Protein AF-A0A3B0WWY0-F1 (afdb_monomer_lite)

Radius of gyration: 25.49 Å; chains: 1; bounding box: 50×51×77 Å

Structure (mmCIF, N/CA/C/O backbone):
data_AF-A0A3B0WWY0-F1
#
_entry.id   AF-A0A3B0WWY0-F1
#
loop_
_atom_site.group_PDB
_atom_site.id
_atom_site.type_symbol
_atom_site.label_atom_id
_atom_site.label_alt_id
_atom_site.label_comp_id
_atom_site.label_asym_id
_atom_site.label_entity_id
_atom_site.label_seq_id
_atom_site.pdbx_PDB_ins_code
_atom_site.Cartn_x
_atom_site.Cartn_y
_atom_site.Cartn_z
_atom_site.occupancy
_atom_site.B_iso_or_equiv
_atom_site.auth_seq_id
_atom_site.auth_comp_id
_atom_site.auth_asym_id
_atom_site.auth_atom_id
_atom_site.pdbx_PDB_model_num
ATOM 1 N N . MET A 1 1 ? -23.986 38.444 47.622 1.00 49.16 1 MET A N 1
ATOM 2 C CA . MET A 1 1 ? -24.877 37.298 47.902 1.00 49.16 1 MET A CA 1
ATOM 3 C C . MET A 1 1 ? -24.400 36.148 47.033 1.00 49.16 1 MET A C 1
ATOM 5 O O . MET A 1 1 ? -24.441 36.282 45.819 1.00 49.16 1 MET A O 1
ATOM 9 N N . VAL A 1 2 ? -23.812 35.108 47.627 1.00 58.25 2 VAL A N 1
ATOM 10 C CA . VAL A 1 2 ? -23.274 33.958 46.882 1.00 58.25 2 VAL A CA 1
ATOM 11 C C . VAL A 1 2 ? -24.385 32.919 46.766 1.00 58.25 2 VAL A C 1
ATOM 13 O O . VAL A 1 2 ? -24.937 32.499 47.780 1.00 58.25 2 VAL A O 1
ATOM 16 N N . LEU A 1 3 ? -24.756 32.550 45.542 1.00 67.88 3 LEU A N 1
ATOM 17 C CA . LEU A 1 3 ? -25.691 31.456 45.284 1.00 67.88 3 LEU A CA 1
ATOM 18 C C . LEU A 1 3 ? -24.972 30.138 45.610 1.00 67.88 3 LEU A C 1
ATOM 20 O O . LEU A 1 3 ? -23.925 29.864 45.027 1.00 67.88 3 LEU A O 1
ATOM 24 N N . LEU A 1 4 ? -25.496 29.341 46.550 1.00 64.81 4 LEU A N 1
ATOM 25 C CA . LEU A 1 4 ? -24.958 28.005 46.834 1.00 64.81 4 LEU A CA 1
ATOM 26 C C . LEU A 1 4 ? -25.039 27.155 45.558 1.00 64.81 4 LEU A C 1
ATOM 28 O O . LEU A 1 4 ? -26.129 26.877 45.055 1.00 64.81 4 LEU A O 1
ATOM 32 N N . GLN A 1 5 ? -23.886 26.739 45.042 1.00 75.44 5 GLN A N 1
ATOM 33 C CA . GLN A 1 5 ? -23.802 25.846 43.893 1.00 75.44 5 GLN A CA 1
ATOM 34 C C . GLN A 1 5 ? -24.342 24.466 44.292 1.00 75.44 5 GLN A C 1
ATOM 36 O O . GLN A 1 5 ? -23.790 23.805 45.172 1.00 75.44 5 GLN A O 1
ATOM 41 N N . LYS A 1 6 ? -25.447 24.038 43.669 1.00 77.00 6 LYS A N 1
ATOM 42 C CA . LYS A 1 6 ? -25.981 22.680 43.834 1.00 77.00 6 LYS A CA 1
ATOM 43 C C . LYS A 1 6 ? -24.966 21.677 43.277 1.00 77.00 6 LYS A C 1
ATOM 45 O O . LYS A 1 6 ? -24.615 21.752 42.102 1.00 77.00 6 LYS A O 1
ATOM 50 N N . GLY A 1 7 ? -24.485 20.774 44.130 1.00 78.44 7 GLY A N 1
ATOM 51 C CA . GLY A 1 7 ? -23.627 19.661 43.724 1.00 78.44 7 GLY A CA 1
ATOM 52 C C . GLY A 1 7 ? -24.399 18.596 42.938 1.00 78.44 7 GLY A C 1
ATOM 53 O O . GLY A 1 7 ? -25.611 18.462 43.101 1.00 78.44 7 GLY A O 1
ATOM 54 N N . PHE A 1 8 ? -23.681 17.851 42.096 1.00 82.06 8 PHE A N 1
ATOM 55 C CA . PHE A 1 8 ? -24.195 16.701 41.342 1.00 82.06 8 PHE A CA 1
ATOM 56 C C . PHE A 1 8 ? -24.609 15.567 42.294 1.00 82.06 8 PHE A C 1
ATOM 58 O O . PHE A 1 8 ? -23.930 15.323 43.296 1.00 82.06 8 PHE A O 1
ATOM 65 N N . THR A 1 9 ? -25.696 14.854 41.996 1.00 91.19 9 THR A N 1
ATOM 66 C CA . THR A 1 9 ? -26.144 13.717 42.813 1.00 91.19 9 THR A CA 1
ATOM 67 C C . THR A 1 9 ? -25.474 12.409 42.380 1.00 91.19 9 THR A C 1
ATOM 69 O O . THR A 1 9 ? -25.156 12.198 41.208 1.00 91.19 9 THR A O 1
ATOM 72 N N . LEU A 1 10 ? -25.292 11.480 43.326 1.00 91.06 10 LEU A N 1
ATOM 73 C CA . LEU A 1 10 ? -24.778 10.139 43.019 1.00 91.06 10 LEU A CA 1
ATOM 74 C C . LEU A 1 10 ? -25.704 9.372 42.068 1.00 91.06 10 LEU A C 1
ATOM 76 O O . LEU A 1 10 ? -25.225 8.629 41.217 1.00 91.06 10 LEU A O 1
ATOM 80 N N . ILE A 1 11 ? -27.020 9.577 42.178 1.00 92.00 11 ILE A N 1
ATOM 81 C CA . ILE A 1 11 ? -27.991 8.898 41.317 1.00 92.00 11 ILE A CA 1
ATOM 82 C C . ILE A 1 11 ? -27.914 9.387 39.867 1.00 92.00 11 ILE A C 1
ATOM 84 O O . ILE A 1 11 ? -27.975 8.567 38.953 1.00 92.00 11 ILE A O 1
ATOM 88 N N . GLU A 1 12 ? -27.694 10.687 39.642 1.00 92.12 12 GLU A N 1
ATOM 89 C CA . GLU A 1 12 ? -27.456 11.228 38.298 1.00 92.12 12 GLU A CA 1
ATOM 90 C C . GLU A 1 12 ? -26.209 10.597 37.675 1.00 92.12 12 GLU A C 1
ATOM 92 O O . GLU A 1 12 ? -26.241 10.166 36.524 1.00 92.12 12 GLU A O 1
ATOM 97 N N . LEU A 1 13 ? -25.131 10.456 38.449 1.00 91.12 13 LEU A N 1
ATOM 98 C CA . LEU A 1 13 ? -23.900 9.839 37.962 1.00 91.12 13 LEU A CA 1
ATOM 99 C C . LEU A 1 13 ? -24.080 8.344 37.648 1.00 91.12 13 LEU A C 1
ATOM 101 O O . LEU A 1 13 ? -23.602 7.875 36.617 1.00 91.12 13 LEU A O 1
ATOM 105 N N . MET A 1 14 ? -24.808 7.594 38.480 1.00 94.12 14 MET A N 1
ATOM 106 C CA . MET A 1 14 ? -25.056 6.164 38.246 1.00 94.12 14 MET A CA 1
ATOM 107 C C . MET A 1 14 ? -25.857 5.905 36.965 1.00 94.12 14 MET A C 1
ATOM 109 O O . MET A 1 14 ? -25.536 4.976 36.223 1.00 94.12 14 MET A O 1
ATOM 113 N N . ILE A 1 15 ? -26.862 6.735 36.669 1.00 95.06 15 ILE A N 1
ATOM 114 C CA . ILE A 1 15 ? -27.653 6.606 35.436 1.00 95.06 15 ILE A CA 1
ATOM 115 C C . ILE A 1 15 ? -26.783 6.902 34.209 1.00 95.06 15 ILE A C 1
ATOM 117 O O . ILE A 1 15 ? -26.840 6.167 33.223 1.00 95.06 15 ILE A O 1
ATOM 121 N N . VAL A 1 16 ? -25.933 7.930 34.273 1.00 95.62 16 VAL A N 1
ATOM 122 C CA . VAL A 1 16 ? -25.017 8.272 33.173 1.00 95.62 16 VAL A CA 1
ATOM 123 C C . VAL A 1 16 ? -24.066 7.113 32.870 1.00 95.62 16 VAL A C 1
ATOM 125 O O . VAL A 1 16 ? -23.918 6.731 31.709 1.00 95.62 16 VAL A O 1
ATOM 128 N N . VAL A 1 17 ? -23.475 6.497 33.898 1.00 95.38 17 VAL A N 1
ATOM 129 C CA . VAL A 1 17 ? -22.579 5.340 33.722 1.00 95.38 17 VAL A CA 1
ATOM 130 C C . VAL A 1 17 ? -23.323 4.146 33.119 1.00 95.38 17 VAL A C 1
ATOM 132 O O . VAL A 1 17 ? -22.787 3.486 32.228 1.00 95.38 17 VAL A O 1
ATOM 135 N N . ALA A 1 18 ? -24.566 3.894 33.540 1.00 95.69 18 ALA A N 1
ATOM 136 C CA . ALA A 1 18 ? -25.379 2.811 32.988 1.00 95.69 18 ALA A CA 1
ATOM 137 C C . ALA A 1 18 ? -25.655 2.997 31.485 1.00 95.69 18 ALA A C 1
ATOM 139 O O . ALA A 1 18 ? -25.509 2.053 30.708 1.00 95.69 18 ALA A O 1
ATOM 140 N N . ILE A 1 19 ? -25.991 4.217 31.053 1.00 96.94 19 ILE A N 1
ATOM 141 C CA . ILE A 1 19 ? -26.235 4.526 29.636 1.00 96.94 19 ILE A CA 1
ATOM 142 C C . ILE A 1 19 ? -24.943 4.387 28.818 1.00 96.94 19 ILE A C 1
ATOM 144 O O . ILE A 1 19 ? -24.955 3.757 27.759 1.00 96.94 19 ILE A O 1
ATOM 148 N N . ILE A 1 20 ? -23.816 4.913 29.316 1.00 96.69 20 ILE A N 1
ATOM 149 C CA . ILE A 1 20 ? -22.509 4.787 28.649 1.00 96.69 20 ILE A CA 1
ATOM 150 C C . ILE A 1 20 ? -22.114 3.313 28.502 1.00 96.69 20 ILE A C 1
ATOM 152 O O . ILE A 1 20 ? -21.621 2.927 27.445 1.00 96.69 20 ILE A O 1
ATOM 156 N N . GLY A 1 21 ? -22.376 2.480 29.514 1.00 96.44 21 GLY A N 1
ATOM 157 C CA . GLY A 1 21 ? -22.098 1.043 29.464 1.00 96.44 21 GLY A CA 1
ATOM 158 C C . GLY A 1 21 ? -22.815 0.331 28.314 1.00 96.44 21 GLY A C 1
ATOM 159 O O . GLY A 1 21 ? -22.190 -0.438 27.584 1.00 96.44 21 GLY A O 1
ATOM 160 N N . ILE A 1 22 ? -24.102 0.630 28.100 1.00 96.00 22 ILE A N 1
ATOM 161 C CA . ILE A 1 22 ? -24.889 0.049 26.998 1.00 96.00 22 ILE A CA 1
A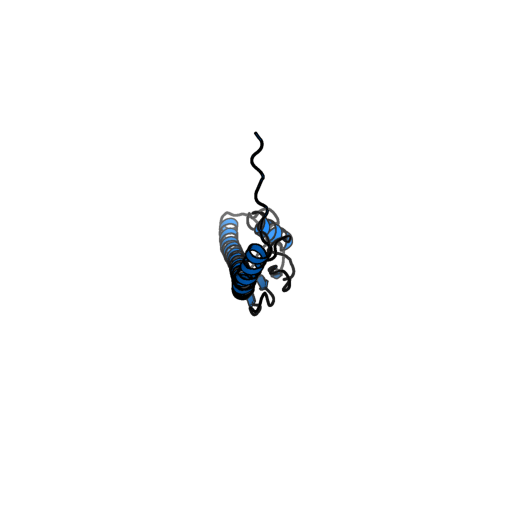TOM 162 C C . ILE A 1 22 ? -24.348 0.517 25.641 1.00 96.00 22 ILE A C 1
ATOM 164 O O . ILE A 1 22 ? -24.132 -0.301 24.746 1.00 96.00 22 ILE A O 1
ATOM 168 N N . LEU A 1 23 ? -24.094 1.821 25.489 1.00 96.81 23 LEU A N 1
ATOM 169 C CA . LEU A 1 23 ? -23.578 2.385 24.238 1.00 96.81 23 LEU A CA 1
ATOM 170 C C . LEU A 1 23 ? -22.194 1.825 23.892 1.00 96.81 23 LEU A C 1
ATOM 172 O O . LEU A 1 23 ? -21.960 1.444 22.746 1.00 96.81 23 LEU A O 1
ATOM 176 N N . ALA A 1 24 ? -21.297 1.723 24.875 1.00 95.25 24 ALA A N 1
ATOM 177 C CA . ALA A 1 24 ? -19.950 1.194 24.688 1.00 95.25 24 ALA A CA 1
ATOM 178 C C . ALA A 1 24 ? -19.963 -0.269 24.215 1.00 95.25 24 ALA A C 1
ATOM 180 O O . ALA A 1 24 ? -19.173 -0.629 23.342 1.00 95.25 24 ALA A O 1
ATOM 181 N N . GLY A 1 25 ? -20.889 -1.089 24.727 1.00 96.06 25 GLY A N 1
ATOM 182 C CA . GLY A 1 25 ? -21.018 -2.495 24.337 1.00 96.06 25 GLY A CA 1
ATOM 183 C C . GLY A 1 25 ? -21.287 -2.705 22.842 1.00 96.06 25 GLY A C 1
ATOM 184 O O . GLY A 1 25 ? -20.784 -3.662 22.261 1.00 96.06 25 GLY A O 1
ATOM 185 N N . ILE A 1 26 ? -22.026 -1.794 22.202 1.00 94.06 26 ILE A N 1
ATOM 186 C CA . ILE A 1 26 ? -22.327 -1.852 20.760 1.00 94.06 26 ILE A CA 1
ATOM 187 C C . ILE A 1 26 ? -21.279 -1.074 19.952 1.00 94.06 26 ILE A C 1
ATOM 189 O O . ILE A 1 26 ? -20.830 -1.524 18.896 1.00 94.06 26 ILE A O 1
ATOM 193 N N . ALA A 1 27 ? -20.869 0.095 20.447 1.00 94.56 27 ALA A N 1
ATOM 194 C CA . ALA A 1 27 ? -19.996 1.006 19.718 1.00 94.56 27 ALA A CA 1
ATOM 195 C C . ALA A 1 27 ? -18.579 0.447 19.522 1.00 94.56 27 ALA A C 1
ATOM 197 O O . ALA A 1 27 ? -18.020 0.593 18.437 1.00 94.56 27 ALA A O 1
ATOM 198 N N . ILE A 1 28 ? -18.003 -0.214 20.531 1.00 94.62 28 ILE A N 1
ATOM 199 C CA . ILE A 1 28 ? -16.626 -0.731 20.470 1.00 94.62 28 ILE A CA 1
ATOM 200 C C . ILE A 1 28 ? -16.433 -1.764 19.343 1.00 94.62 28 ILE A C 1
ATOM 202 O O . ILE A 1 28 ? -15.569 -1.529 18.494 1.00 94.62 28 ILE A O 1
ATOM 206 N N . PRO A 1 29 ? -17.201 -2.872 19.263 1.00 93.81 29 PRO A N 1
ATOM 207 C CA . PRO A 1 29 ? -17.013 -3.858 18.195 1.00 93.81 29 PRO A CA 1
ATOM 208 C C . PRO A 1 29 ? -17.320 -3.279 16.807 1.00 93.81 29 PRO A C 1
ATOM 210 O O . PRO A 1 29 ? -16.605 -3.564 15.847 1.00 93.81 29 PRO A O 1
ATOM 213 N N . SER A 1 30 ? -18.331 -2.407 16.696 1.00 95.06 30 SER A N 1
ATOM 214 C CA . SER A 1 30 ? -18.648 -1.734 15.431 1.00 95.06 30 SER A CA 1
ATOM 215 C C . SER A 1 30 ? -17.507 -0.828 14.959 1.00 95.06 30 SER A C 1
ATOM 217 O O . SER A 1 30 ? -17.184 -0.811 13.771 1.00 95.06 30 SER A O 1
ATOM 219 N N . TYR A 1 31 ? -16.888 -0.077 15.871 1.00 95.62 31 TYR A N 1
ATOM 220 C CA . TYR A 1 31 ? -15.768 0.802 15.547 1.00 95.62 31 TYR A CA 1
ATOM 221 C C . TYR A 1 31 ? -14.521 0.005 15.148 1.00 95.62 31 TYR A C 1
ATOM 223 O O . TYR A 1 31 ? -13.851 0.360 14.182 1.00 95.62 31 TYR A O 1
ATOM 231 N N . GLN A 1 32 ? -14.238 -1.109 15.831 1.00 93.25 32 GLN A N 1
ATOM 232 C CA . GLN A 1 32 ? -13.140 -2.008 15.461 1.00 93.25 32 GLN A CA 1
ATOM 233 C C . GLN A 1 32 ? -13.306 -2.544 14.033 1.00 93.25 32 GLN A C 1
ATOM 235 O O . GLN A 1 32 ? -12.376 -2.432 13.237 1.00 93.25 32 GLN A O 1
ATOM 240 N N . GLY A 1 33 ? -14.500 -3.032 13.677 1.00 94.12 33 GLY A N 1
ATOM 241 C CA . GLY A 1 33 ? -14.789 -3.503 12.318 1.00 94.12 33 GLY A CA 1
ATOM 242 C C . GLY A 1 33 ? -14.624 -2.413 11.255 1.00 94.12 33 GLY A C 1
ATOM 243 O O . GLY A 1 33 ? -14.052 -2.666 10.194 1.00 94.12 33 GLY A O 1
ATOM 244 N N . TYR A 1 34 ? -15.051 -1.181 11.555 1.00 95.00 34 TYR A N 1
ATOM 245 C CA . TYR A 1 34 ? -14.834 -0.036 10.668 1.00 95.00 34 TYR A CA 1
ATOM 246 C C . TYR A 1 34 ? -13.340 0.218 10.429 1.00 95.00 34 TYR A C 1
ATOM 248 O O . TYR A 1 34 ? -12.906 0.295 9.281 1.00 95.00 34 TYR A O 1
ATOM 256 N N . ILE A 1 35 ? -12.532 0.273 11.493 1.00 95.06 35 ILE A N 1
ATOM 257 C CA . ILE A 1 35 ? -11.085 0.483 11.375 1.00 95.06 35 ILE A CA 1
ATOM 258 C C . ILE A 1 35 ? -10.432 -0.632 10.550 1.00 95.06 35 ILE A C 1
ATOM 260 O O . ILE A 1 35 ? -9.700 -0.331 9.610 1.00 95.06 35 ILE A O 1
ATOM 264 N N . THR A 1 36 ? -10.742 -1.900 10.820 1.00 94.88 36 THR A N 1
ATOM 265 C CA . THR A 1 36 ? -10.251 -3.051 10.042 1.00 94.88 36 THR A CA 1
ATOM 266 C C . THR A 1 36 ? -10.605 -2.921 8.556 1.00 94.88 36 THR A C 1
ATOM 268 O O . THR A 1 36 ? -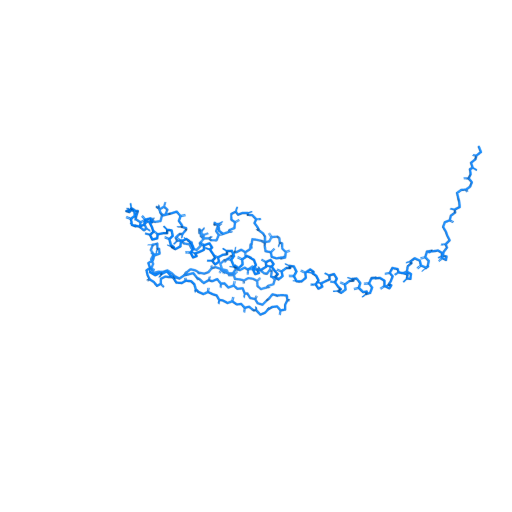9.726 -3.061 7.707 1.00 94.88 36 THR A O 1
ATOM 271 N N . SER A 1 37 ? -11.852 -2.567 8.225 1.00 94.00 37 SER A N 1
ATOM 272 C CA . SER A 1 37 ? -12.286 -2.371 6.835 1.00 94.00 37 SER A CA 1
ATOM 273 C C . SER A 1 37 ? -11.567 -1.206 6.154 1.00 94.00 37 SER A C 1
ATOM 275 O O . SER A 1 37 ? -11.182 -1.317 4.991 1.00 94.00 37 SER A O 1
ATOM 277 N N . THR A 1 38 ? -11.366 -0.084 6.851 1.00 95.69 38 THR A N 1
ATOM 278 C CA . THR A 1 38 ? -10.654 1.068 6.270 1.00 95.69 38 THR A CA 1
ATOM 279 C C . THR A 1 38 ? -9.183 0.747 5.997 1.00 95.69 38 THR A C 1
ATOM 281 O O . THR A 1 38 ? -8.651 1.110 4.948 1.00 95.69 38 THR A O 1
ATOM 284 N N . LYS A 1 39 ? -8.533 -0.004 6.894 1.00 96.12 39 LYS A N 1
ATOM 285 C CA . LYS A 1 39 ? -7.158 -0.481 6.717 1.00 96.12 39 LYS A CA 1
ATOM 286 C C . LYS A 1 39 ? -7.041 -1.445 5.534 1.00 96.12 39 LYS A C 1
ATOM 288 O O . LYS A 1 39 ? -6.150 -1.283 4.704 1.00 96.12 39 LYS A O 1
ATOM 293 N N . ALA A 1 40 ? -7.972 -2.390 5.415 1.00 95.00 40 ALA A N 1
ATOM 294 C CA . ALA A 1 40 ? -8.083 -3.295 4.272 1.00 95.00 40 ALA A CA 1
ATOM 295 C C . ALA A 1 40 ? -8.213 -2.539 2.937 1.00 95.00 40 ALA A C 1
ATOM 297 O O . ALA A 1 40 ? -7.480 -2.807 1.988 1.00 95.00 40 ALA A O 1
ATOM 298 N N . GLN A 1 41 ? -9.095 -1.539 2.870 1.00 95.31 41 GLN A N 1
ATOM 299 C CA . GLN A 1 41 ? -9.261 -0.706 1.673 1.00 95.31 41 GLN A CA 1
ATOM 300 C C . GLN A 1 41 ? -7.990 0.070 1.319 1.00 95.31 41 GLN A C 1
ATOM 302 O O . GLN A 1 41 ? -7.642 0.175 0.145 1.00 95.31 41 GLN A O 1
ATOM 307 N N . LYS A 1 42 ? -7.268 0.580 2.324 1.00 96.75 42 LYS A N 1
ATOM 308 C CA . LYS A 1 42 ? -5.991 1.269 2.115 1.00 96.75 42 LYS A CA 1
ATOM 309 C C . LYS A 1 42 ? -4.914 0.329 1.565 1.00 96.75 42 LYS A C 1
ATOM 311 O O . LYS A 1 42 ? -4.184 0.733 0.666 1.00 96.75 42 LYS A O 1
ATOM 316 N N . LEU A 1 43 ? -4.847 -0.915 2.047 1.00 97.44 43 LEU A N 1
ATOM 317 C CA . LEU A 1 43 ? -3.938 -1.936 1.509 1.00 97.44 43 LEU A CA 1
ATOM 318 C C . LEU A 1 43 ? -4.197 -2.179 0.019 1.00 97.44 43 LEU A C 1
ATOM 320 O O . LEU A 1 43 ? -3.278 -2.086 -0.788 1.00 97.44 43 LEU A O 1
ATOM 324 N N . VAL A 1 44 ? -5.458 -2.428 -0.345 1.00 96.12 44 VAL A N 1
ATOM 325 C CA . VAL A 1 44 ? -5.856 -2.654 -1.744 1.00 96.12 44 VAL A CA 1
ATOM 326 C C . VAL A 1 44 ? -5.562 -1.424 -2.603 1.00 96.12 44 VAL A C 1
ATOM 328 O O . VAL A 1 44 ? -5.037 -1.555 -3.703 1.00 96.12 44 VAL A O 1
ATOM 331 N N . GLY A 1 45 ? -5.837 -0.222 -2.091 1.00 96.62 45 GLY A N 1
ATOM 332 C CA . GLY A 1 45 ? -5.520 1.025 -2.787 1.00 96.62 45 GLY A CA 1
ATOM 333 C C . GLY A 1 45 ? -4.024 1.182 -3.072 1.00 96.62 45 GLY A C 1
ATOM 334 O O . GLY A 1 45 ? -3.646 1.535 -4.188 1.00 96.62 45 GLY A O 1
ATOM 335 N N . ASN A 1 46 ? -3.167 0.866 -2.098 1.00 97.19 46 ASN A N 1
ATOM 336 C CA . ASN A 1 46 ? -1.718 0.877 -2.295 1.00 97.19 46 ASN A CA 1
ATOM 337 C C . ASN A 1 46 ? -1.287 -0.184 -3.327 1.00 97.19 46 ASN A C 1
ATOM 339 O O . ASN A 1 46 ? -0.471 0.110 -4.198 1.00 97.19 46 ASN A O 1
ATOM 343 N N . PHE A 1 47 ? -1.868 -1.385 -3.280 1.00 97.50 47 PHE A N 1
ATOM 344 C CA . PHE A 1 47 ? -1.554 -2.477 -4.208 1.00 97.50 47 PHE A CA 1
ATOM 345 C C . PHE A 1 47 ? -1.880 -2.118 -5.663 1.00 97.50 47 PHE A C 1
ATOM 347 O O . PHE A 1 47 ? -1.026 -2.232 -6.543 1.00 97.50 47 PHE A O 1
ATOM 354 N N . GLU A 1 48 ? -3.080 -1.593 -5.918 1.00 97.31 48 GLU A N 1
ATOM 355 C CA . GLU A 1 48 ? -3.475 -1.152 -7.262 1.00 97.31 48 GLU A CA 1
ATOM 356 C C . GLU A 1 48 ? -2.671 0.068 -7.738 1.00 97.31 48 GLU A C 1
ATOM 358 O O . GLU A 1 48 ? -2.382 0.198 -8.933 1.00 97.31 48 GLU A O 1
ATOM 363 N N . SER A 1 49 ? -2.259 0.943 -6.813 1.00 97.31 49 SER A N 1
ATOM 364 C CA . SER A 1 49 ? -1.359 2.057 -7.122 1.00 97.31 49 SER A CA 1
ATOM 365 C C . SER A 1 49 ? -0.007 1.556 -7.627 1.00 97.31 49 SER A C 1
ATOM 367 O O . SER A 1 49 ? 0.469 2.050 -8.649 1.00 97.31 49 SER A O 1
ATOM 369 N N . ALA A 1 50 ? 0.599 0.567 -6.960 1.00 98.00 50 ALA A N 1
ATOM 370 C CA . ALA A 1 50 ? 1.857 -0.027 -7.413 1.00 98.00 50 ALA A CA 1
ATOM 371 C C . ALA A 1 50 ? 1.700 -0.689 -8.782 1.00 98.00 50 ALA A C 1
ATOM 373 O O . ALA A 1 50 ? 2.463 -0.389 -9.701 1.00 98.00 50 ALA A O 1
ATOM 374 N N . ARG A 1 51 ? 0.654 -1.505 -8.956 1.00 97.50 51 ARG A N 1
ATOM 375 C CA . ARG A 1 51 ? 0.353 -2.166 -10.230 1.00 97.50 51 ARG A CA 1
ATOM 376 C C . ARG A 1 51 ? 0.268 -1.174 -11.386 1.00 97.50 51 ARG A C 1
ATOM 378 O O . ARG A 1 51 ? 0.908 -1.360 -12.417 1.00 97.50 51 ARG A O 1
ATOM 385 N N . THR A 1 52 ? -0.524 -0.120 -11.209 1.00 97.69 52 THR A N 1
ATOM 386 C CA . THR A 1 52 ? -0.743 0.896 -12.244 1.00 97.69 52 THR A CA 1
ATOM 387 C C . THR A 1 52 ? 0.533 1.683 -12.526 1.00 97.69 52 THR A C 1
ATOM 389 O O . THR A 1 52 ? 0.845 1.958 -13.684 1.00 97.69 52 THR A O 1
ATOM 392 N N . PHE A 1 53 ? 1.292 2.036 -11.485 1.00 97.69 53 PHE A N 1
ATOM 393 C CA . PHE A 1 53 ? 2.562 2.741 -11.630 1.00 97.69 53 PHE A CA 1
ATOM 394 C C . PHE A 1 53 ? 3.572 1.927 -12.447 1.00 97.69 53 PHE A C 1
ATOM 396 O O . PHE A 1 53 ? 4.157 2.458 -13.388 1.00 97.69 53 PHE A O 1
ATOM 403 N N . ILE A 1 54 ? 3.728 0.640 -12.129 1.00 97.50 54 ILE A N 1
ATOM 404 C CA . ILE A 1 54 ? 4.672 -0.255 -12.807 1.00 97.50 54 ILE A CA 1
ATOM 405 C C . ILE A 1 54 ? 4.247 -0.505 -14.256 1.00 97.50 54 ILE A C 1
ATOM 407 O O . ILE A 1 54 ? 5.060 -0.325 -15.158 1.00 97.50 54 ILE A O 1
ATOM 411 N N . ALA A 1 55 ? 2.972 -0.825 -14.504 1.00 96.69 55 ALA A N 1
ATOM 412 C CA . ALA A 1 55 ? 2.471 -1.067 -15.859 1.00 96.69 55 ALA A CA 1
ATOM 413 C C . ALA A 1 55 ? 2.663 0.155 -16.779 1.00 96.69 55 ALA A C 1
ATOM 415 O O . ALA A 1 55 ? 3.134 0.030 -17.908 1.00 96.69 55 ALA A O 1
ATOM 416 N N . ASN A 1 56 ? 2.364 1.358 -16.279 1.00 96.69 56 ASN A N 1
ATOM 417 C CA . ASN A 1 56 ? 2.615 2.594 -17.025 1.00 96.69 56 ASN A CA 1
ATOM 418 C C . ASN A 1 56 ? 4.115 2.878 -17.191 1.00 96.69 56 ASN A C 1
ATOM 420 O O . ASN A 1 56 ? 4.532 3.457 -18.192 1.00 96.69 56 ASN A O 1
ATOM 424 N N . GLY A 1 57 ? 4.921 2.496 -16.202 1.00 96.06 57 GLY A N 1
ATOM 425 C CA . GLY A 1 57 ? 6.370 2.616 -16.216 1.00 96.06 57 GLY A CA 1
ATOM 426 C C . GLY A 1 57 ? 7.040 1.794 -17.310 1.00 96.06 57 GLY A C 1
ATOM 427 O O . GLY A 1 57 ? 7.881 2.324 -18.035 1.00 96.06 57 GLY A O 1
ATOM 428 N N . PHE A 1 58 ? 6.613 0.542 -17.476 1.00 95.38 58 PHE A N 1
ATOM 429 C CA . PHE A 1 58 ? 7.058 -0.339 -18.556 1.00 95.38 58 PHE A CA 1
ATOM 430 C C . PHE A 1 58 ? 6.750 0.258 -19.930 1.00 95.38 58 PHE A C 1
ATOM 432 O O . PHE A 1 58 ? 7.671 0.503 -20.706 1.00 95.38 58 PHE A O 1
ATOM 439 N N . ALA A 1 59 ? 5.494 0.645 -20.173 1.00 94.56 59 ALA A N 1
ATOM 440 C CA . ALA A 1 59 ? 5.105 1.288 -21.429 1.00 94.56 59 ALA A CA 1
ATOM 441 C C . ALA A 1 59 ? 5.887 2.592 -21.693 1.00 94.56 59 ALA A C 1
ATOM 443 O O . ALA A 1 59 ? 6.242 2.912 -22.827 1.00 94.56 59 ALA A O 1
ATOM 444 N N . LYS A 1 60 ? 6.183 3.370 -20.644 1.00 94.06 60 LYS A N 1
ATOM 445 C CA . LYS A 1 60 ? 6.982 4.596 -20.769 1.00 94.06 60 LYS A CA 1
ATOM 446 C C . LYS A 1 60 ? 8.428 4.297 -21.159 1.00 94.06 60 LYS A C 1
ATOM 448 O O . LYS A 1 60 ? 8.989 5.029 -21.972 1.00 94.06 60 LYS A O 1
ATOM 453 N N . ASN A 1 61 ? 9.020 3.257 -20.582 1.00 93.06 61 ASN A N 1
ATOM 454 C CA . ASN A 1 61 ? 10.370 2.829 -20.918 1.00 93.06 61 ASN A CA 1
ATOM 455 C C . ASN A 1 61 ? 10.474 2.464 -22.410 1.00 93.06 61 ASN A C 1
ATOM 457 O O . ASN A 1 61 ? 11.328 3.003 -23.111 1.00 93.06 61 ASN A O 1
ATOM 461 N N . GLU A 1 62 ? 9.540 1.667 -22.932 1.00 90.81 62 GLU A N 1
ATOM 462 C CA . GLU A 1 62 ? 9.503 1.314 -24.359 1.00 90.81 62 GLU A CA 1
ATOM 463 C C . GLU A 1 62 ? 9.503 2.551 -25.270 1.00 90.81 62 GLU A C 1
ATOM 465 O O . GLU A 1 62 ? 10.272 2.634 -26.231 1.00 90.81 62 GLU A O 1
ATOM 470 N N . VAL A 1 63 ? 8.697 3.565 -24.936 1.00 93.50 63 VAL A N 1
ATOM 471 C CA . VAL A 1 63 ? 8.656 4.833 -25.683 1.00 93.50 63 VAL A CA 1
ATOM 472 C C . VAL A 1 63 ? 10.009 5.550 -25.654 1.00 93.50 63 VAL A C 1
ATOM 474 O O . VAL A 1 63 ? 10.439 6.104 -26.666 1.00 93.50 63 VAL A O 1
ATOM 477 N N . GLU A 1 64 ? 10.698 5.553 -24.517 1.00 93.81 64 GLU A N 1
ATOM 478 C CA . GLU A 1 64 ? 12.005 6.196 -24.368 1.00 93.81 64 GLU A CA 1
ATOM 479 C C . GLU A 1 64 ? 13.114 5.487 -25.157 1.00 93.81 64 GLU A C 1
ATOM 481 O O . GLU A 1 64 ? 13.982 6.153 -25.730 1.00 93.81 64 GLU A O 1
ATOM 486 N N . LEU A 1 65 ? 13.059 4.159 -25.253 1.00 91.06 65 LEU A N 1
ATOM 487 C CA . LEU A 1 65 ? 13.974 3.374 -26.084 1.00 91.06 65 LEU A CA 1
ATOM 488 C C . LEU A 1 65 ? 13.769 3.668 -27.572 1.00 91.06 65 LEU A C 1
ATOM 490 O O . LEU A 1 65 ? 14.740 3.864 -28.303 1.00 91.06 65 LEU A O 1
ATOM 494 N N . VAL A 1 66 ? 12.515 3.802 -28.017 1.00 92.44 66 VAL A N 1
ATOM 495 C CA . VAL A 1 66 ? 12.195 4.216 -29.396 1.00 92.44 66 VAL A CA 1
ATOM 496 C C . VAL A 1 66 ? 12.694 5.637 -29.687 1.00 92.44 66 VAL A C 1
ATOM 498 O O . VAL A 1 66 ? 13.101 5.935 -30.809 1.00 92.44 66 VAL A O 1
ATOM 501 N N . GLN A 1 67 ? 12.734 6.512 -28.679 1.00 94.19 67 GLN A N 1
ATOM 502 C CA . GLN A 1 67 ? 13.330 7.852 -28.778 1.00 94.19 67 GLN A CA 1
ATOM 503 C C . GLN A 1 67 ? 14.871 7.845 -28.783 1.00 94.19 67 GLN A C 1
ATOM 505 O O . GLN A 1 67 ? 15.486 8.910 -28.849 1.00 94.19 67 GLN A O 1
ATOM 510 N N . GLY A 1 68 ? 15.506 6.671 -28.727 1.00 92.94 68 GLY A N 1
ATOM 511 C CA . GLY A 1 68 ? 16.957 6.513 -28.786 1.00 92.94 68 GLY A CA 1
ATOM 512 C C . GLY A 1 68 ? 17.665 6.644 -27.438 1.00 92.94 68 GLY A C 1
ATOM 513 O O . GLY A 1 68 ? 18.892 6.765 -27.415 1.00 92.94 68 GLY A O 1
ATOM 514 N N . LYS A 1 69 ? 16.937 6.626 -26.312 1.00 92.44 69 LYS A N 1
ATOM 515 C CA . LYS A 1 69 ? 17.577 6.491 -24.998 1.00 92.44 69 LYS A CA 1
ATOM 516 C C . LYS A 1 69 ? 18.155 5.082 -24.845 1.00 92.44 69 LYS A C 1
ATOM 518 O O . LYS A 1 69 ? 17.623 4.114 -25.374 1.00 92.44 69 LYS A O 1
ATOM 523 N N . SER A 1 70 ? 19.267 4.979 -24.124 1.00 89.06 70 SER A N 1
ATOM 524 C CA . SER A 1 70 ? 19.903 3.698 -23.799 1.00 89.06 70 SER A CA 1
ATOM 525 C C . SER A 1 70 ? 19.281 3.081 -22.544 1.00 89.06 70 SER A C 1
ATOM 527 O O . SER A 1 70 ? 18.803 3.806 -21.675 1.00 89.06 70 SER A O 1
ATOM 529 N N . LEU A 1 71 ? 19.392 1.758 -22.408 1.00 86.69 71 LEU A N 1
ATOM 530 C CA . LEU A 1 71 ? 19.043 1.002 -21.199 1.00 86.69 71 LEU A CA 1
ATOM 531 C C . LEU A 1 71 ? 19.964 1.298 -20.000 1.00 86.69 71 LEU A C 1
ATOM 533 O O . LEU A 1 71 ? 19.743 0.769 -18.917 1.00 86.69 71 LEU A O 1
ATOM 537 N N . ALA A 1 72 ? 21.001 2.125 -20.157 1.00 85.81 72 ALA A N 1
ATOM 538 C CA . ALA A 1 72 ? 21.922 2.461 -19.075 1.00 85.81 72 ALA A CA 1
ATOM 539 C C . ALA A 1 72 ? 21.215 3.131 -17.880 1.00 85.81 72 ALA A C 1
ATOM 541 O O . ALA A 1 72 ? 20.427 4.064 -18.064 1.00 85.81 72 ALA A O 1
ATOM 542 N N . LEU A 1 73 ? 21.570 2.692 -16.665 1.00 82.31 73 LEU A N 1
ATOM 543 C CA . LEU A 1 73 ? 20.983 3.166 -15.411 1.00 82.31 73 LEU A CA 1
ATOM 544 C C . LEU A 1 73 ? 20.961 4.700 -15.326 1.00 82.31 73 LEU A C 1
ATOM 546 O O . LEU A 1 73 ? 21.985 5.359 -15.511 1.00 82.31 73 LEU A O 1
ATOM 550 N N . GLY A 1 74 ? 19.787 5.262 -15.037 1.00 81.56 74 GLY A N 1
ATOM 551 C CA . GLY A 1 74 ? 19.589 6.706 -14.872 1.00 81.56 74 GLY A CA 1
ATOM 552 C C . GLY A 1 74 ? 19.397 7.482 -16.179 1.00 81.56 74 GLY A C 1
ATOM 553 O O . GLY A 1 74 ? 19.243 8.702 -16.142 1.00 81.56 74 GLY A O 1
ATOM 554 N N . THR A 1 75 ? 19.380 6.800 -17.328 1.00 87.81 75 THR A N 1
ATOM 555 C CA . THR A 1 75 ? 19.035 7.413 -18.625 1.00 87.81 75 THR A CA 1
ATOM 556 C C . THR A 1 75 ? 17.522 7.428 -18.843 1.00 87.81 75 THR A C 1
ATOM 558 O O . THR A 1 75 ? 16.958 8.398 -19.363 1.00 87.81 75 THR A O 1
ATOM 561 N N . LEU A 1 76 ? 16.866 6.340 -18.444 1.00 89.56 76 LEU A N 1
ATOM 562 C CA . LEU A 1 76 ? 15.421 6.182 -18.506 1.00 89.56 76 LEU A CA 1
ATOM 563 C C . LEU A 1 76 ? 14.770 6.828 -17.284 1.00 89.56 76 LEU A C 1
ATOM 565 O O . LEU A 1 76 ? 15.365 6.933 -16.212 1.00 89.56 76 LEU A O 1
ATOM 569 N N . THR A 1 77 ? 13.545 7.310 -17.459 1.00 91.50 77 THR A N 1
ATOM 570 C CA . THR A 1 77 ? 12.821 8.021 -16.397 1.00 91.50 77 THR A CA 1
ATOM 571 C C . THR A 1 77 ? 12.021 7.098 -15.492 1.00 91.50 77 THR A C 1
ATOM 573 O O . THR A 1 77 ? 11.646 7.510 -14.396 1.00 91.50 77 THR A O 1
ATOM 576 N N . PHE A 1 78 ? 11.724 5.879 -15.941 1.00 94.38 78 PHE A N 1
ATOM 577 C CA . PHE A 1 78 ? 11.178 4.841 -15.075 1.00 94.38 78 PHE A CA 1
ATOM 578 C C . PHE A 1 78 ? 12.325 4.146 -14.318 1.00 94.38 78 PHE A C 1
ATOM 580 O O . PHE A 1 78 ? 13.345 3.853 -14.947 1.00 94.38 78 PHE A O 1
ATOM 587 N N . PRO A 1 79 ? 12.197 3.890 -12.998 1.00 93.50 79 PRO A N 1
ATOM 588 C CA . PRO A 1 79 ? 13.215 3.181 -12.227 1.00 93.50 79 PRO A CA 1
ATOM 589 C C . PRO A 1 79 ? 13.600 1.841 -12.853 1.00 93.50 79 PRO A C 1
ATOM 591 O O . PRO A 1 79 ? 12.752 1.121 -13.378 1.00 93.50 79 PRO A O 1
ATOM 594 N N . GLN A 1 80 ? 14.890 1.519 -12.801 1.00 90.44 80 GLN A N 1
ATOM 595 C CA . GLN A 1 80 ? 15.457 0.347 -13.472 1.00 90.44 80 GLN A CA 1
ATOM 596 C C . GLN A 1 80 ? 15.982 -0.708 -12.496 1.00 90.44 80 GLN A C 1
ATOM 598 O O . GLN A 1 80 ? 16.463 -1.734 -12.952 1.00 90.44 80 GLN A O 1
ATOM 603 N N . ASP A 1 81 ? 15.877 -0.470 -11.191 1.00 89.88 81 ASP A N 1
ATOM 604 C CA . ASP A 1 81 ? 16.228 -1.398 -10.119 1.00 89.88 81 ASP A CA 1
ATOM 605 C C . ASP A 1 81 ? 15.179 -1.323 -9.000 1.00 89.88 81 ASP A C 1
ATOM 607 O O . ASP A 1 81 ? 14.433 -0.342 -8.886 1.00 89.88 81 ASP A O 1
ATOM 611 N N . GLU A 1 82 ? 15.120 -2.367 -8.176 1.00 93.12 82 GLU A N 1
ATOM 612 C CA . GLU A 1 82 ? 14.147 -2.501 -7.089 1.00 93.12 82 GLU A CA 1
ATOM 613 C C . GLU A 1 82 ? 14.203 -1.350 -6.084 1.00 93.12 82 GLU A C 1
ATOM 615 O O . GLU A 1 82 ? 13.173 -0.765 -5.741 1.00 93.12 82 GLU A O 1
ATOM 620 N N . ALA A 1 83 ? 15.405 -0.972 -5.644 1.00 93.25 83 ALA A N 1
ATOM 621 C CA . ALA A 1 83 ? 15.572 0.063 -4.634 1.00 93.25 83 ALA A CA 1
ATOM 622 C C . ALA A 1 83 ? 15.049 1.413 -5.145 1.00 93.25 83 ALA A C 1
ATOM 624 O O . ALA A 1 83 ? 14.295 2.099 -4.448 1.00 93.25 83 ALA A O 1
ATOM 625 N N . ALA A 1 84 ? 15.381 1.781 -6.384 1.00 93.69 84 ALA A N 1
ATOM 626 C CA . ALA A 1 84 ? 14.856 2.980 -7.024 1.00 93.69 84 ALA A CA 1
ATOM 627 C C . ALA A 1 84 ? 13.333 2.912 -7.229 1.00 93.69 84 ALA A C 1
ATOM 629 O O . ALA A 1 84 ? 12.645 3.922 -7.047 1.00 93.69 84 ALA A O 1
ATOM 630 N N . LEU A 1 85 ? 12.788 1.740 -7.570 1.00 95.25 85 LEU A N 1
ATOM 631 C CA . LEU A 1 85 ? 11.348 1.547 -7.738 1.00 95.25 85 LEU A CA 1
ATOM 632 C C . LEU A 1 85 ? 10.597 1.771 -6.420 1.00 95.25 85 LEU A C 1
ATOM 634 O O . LEU A 1 85 ? 9.640 2.548 -6.384 1.00 95.25 85 LEU A O 1
ATOM 638 N N . ILE A 1 86 ? 11.070 1.167 -5.328 1.00 97.00 86 ILE A N 1
ATOM 639 C CA . ILE A 1 86 ? 10.511 1.334 -3.980 1.00 97.00 86 ILE A CA 1
ATOM 640 C C . ILE A 1 86 ? 10.582 2.800 -3.537 1.00 97.00 86 ILE A C 1
ATOM 642 O O . ILE A 1 86 ? 9.620 3.321 -2.966 1.00 97.00 86 ILE A O 1
ATOM 646 N N . ILE A 1 87 ? 11.688 3.497 -3.818 1.00 96.19 87 ILE A N 1
ATOM 647 C CA . ILE A 1 87 ? 11.825 4.926 -3.502 1.00 96.19 87 ILE A CA 1
ATOM 648 C C . ILE A 1 87 ? 10.740 5.742 -4.211 1.00 96.19 87 ILE A C 1
ATOM 650 O O . ILE A 1 87 ? 10.063 6.547 -3.570 1.00 96.19 87 ILE A O 1
ATOM 654 N N . VAL A 1 88 ? 10.545 5.538 -5.517 1.00 96.38 88 VAL A N 1
ATOM 655 C CA . VAL A 1 88 ? 9.567 6.325 -6.285 1.00 96.38 88 VAL A CA 1
ATOM 656 C C . VAL A 1 88 ? 8.128 5.970 -5.906 1.00 96.38 88 VAL A C 1
ATOM 658 O O . VAL A 1 88 ? 7.299 6.872 -5.783 1.00 96.38 88 VAL A O 1
ATOM 661 N N . LEU A 1 89 ? 7.828 4.697 -5.642 1.00 97.44 89 LEU A N 1
ATOM 662 C CA . LEU A 1 89 ? 6.512 4.266 -5.157 1.00 97.44 89 LEU A CA 1
ATOM 663 C C . LEU A 1 89 ? 6.138 4.925 -3.819 1.00 97.44 89 LEU A C 1
ATOM 665 O O . LEU A 1 89 ? 4.975 5.260 -3.596 1.00 97.44 89 LEU A O 1
ATOM 669 N N . ASN A 1 90 ? 7.121 5.167 -2.950 1.00 97.81 90 ASN A N 1
ATOM 670 C CA . ASN A 1 90 ? 6.929 5.825 -1.657 1.00 97.81 90 ASN A CA 1
ATOM 671 C C . ASN A 1 90 ? 7.073 7.360 -1.706 1.00 97.81 90 ASN A C 1
ATOM 673 O O . ASN A 1 90 ? 6.938 8.025 -0.676 1.00 97.81 90 ASN A O 1
ATOM 677 N N . ALA A 1 91 ? 7.319 7.958 -2.876 1.00 95.88 91 ALA A N 1
ATOM 678 C CA . ALA A 1 91 ? 7.659 9.379 -2.991 1.00 95.88 91 ALA A CA 1
ATOM 679 C C . ALA A 1 91 ? 6.549 10.337 -2.518 1.00 95.88 91 ALA A C 1
ATOM 681 O O . ALA A 1 91 ? 6.831 11.473 -2.143 1.00 95.88 91 ALA A O 1
ATOM 682 N N . ASN A 1 92 ? 5.287 9.895 -2.511 1.00 92.81 92 ASN A N 1
ATOM 683 C CA . ASN A 1 92 ? 4.156 10.701 -2.041 1.00 92.81 92 ASN A CA 1
ATOM 684 C C . ASN A 1 92 ? 4.030 10.763 -0.504 1.00 92.81 92 ASN A C 1
ATOM 686 O O . ASN A 1 92 ? 3.121 11.425 -0.003 1.00 92.81 92 ASN A O 1
ATOM 690 N N . GLY A 1 93 ? 4.898 10.072 0.244 1.00 93.19 93 GLY A N 1
ATOM 691 C CA . GLY A 1 93 ? 4.851 10.031 1.707 1.00 93.19 93 GLY A CA 1
ATOM 692 C C . GLY A 1 93 ? 3.626 9.307 2.271 1.00 93.19 93 GLY A C 1
ATOM 693 O O . GLY A 1 93 ? 3.265 9.519 3.431 1.00 93.19 93 GLY A O 1
ATOM 694 N N . ALA A 1 94 ? 2.955 8.473 1.469 1.00 94.56 94 ALA A N 1
ATOM 695 C CA . ALA A 1 94 ? 1.906 7.598 1.963 1.00 94.56 94 ALA A CA 1
ATOM 696 C C . ALA A 1 94 ? 2.457 6.651 3.038 1.00 94.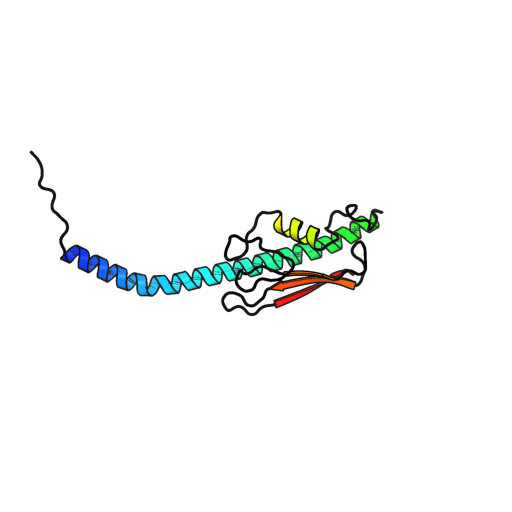56 94 ALA A C 1
ATOM 698 O O . ALA A 1 94 ? 3.657 6.414 3.159 1.00 94.56 94 ALA A O 1
ATOM 699 N N . THR A 1 95 ? 1.550 6.101 3.838 1.00 96.44 95 THR A N 1
ATOM 700 C CA . THR A 1 95 ? 1.885 5.158 4.908 1.00 96.44 95 THR A CA 1
ATOM 701 C C . THR A 1 95 ? 1.193 3.827 4.681 1.00 96.44 95 THR A C 1
ATOM 703 O O . THR A 1 95 ? 0.131 3.766 4.054 1.00 96.44 95 THR A O 1
ATOM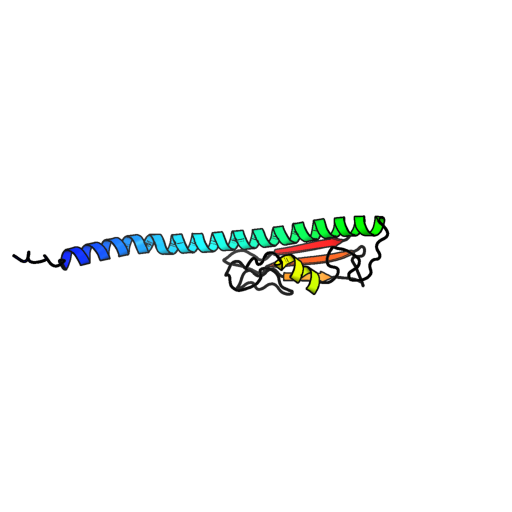 706 N N . ALA A 1 96 ? 1.749 2.768 5.258 1.00 96.69 96 ALA A N 1
ATOM 707 C CA . ALA A 1 96 ? 1.082 1.484 5.381 1.00 96.69 96 ALA A CA 1
ATOM 708 C C . ALA A 1 96 ? -0.280 1.631 6.107 1.00 96.69 96 ALA A C 1
ATOM 710 O O . ALA A 1 96 ? -0.536 2.643 6.782 1.00 96.69 96 ALA A O 1
ATOM 711 N N . PRO A 1 97 ? -1.197 0.662 5.967 1.00 96.50 97 PRO A N 1
ATOM 712 C CA . PRO A 1 97 ? -2.504 0.675 6.622 1.00 96.50 97 PRO A CA 1
ATOM 713 C C . PRO A 1 97 ? -2.471 0.922 8.136 1.00 96.50 97 PRO A C 1
ATOM 715 O O . PRO A 1 97 ? -3.310 1.669 8.640 1.00 96.50 97 PRO A O 1
ATOM 718 N N . ASP A 1 98 ? -1.480 0.382 8.848 1.00 93.75 98 ASP A N 1
ATOM 719 C CA . ASP A 1 98 ? -1.322 0.594 10.295 1.00 93.75 98 ASP A CA 1
ATOM 720 C C . ASP A 1 98 ? -0.611 1.901 10.679 1.00 93.75 98 ASP A C 1
ATOM 722 O O . ASP A 1 98 ? -0.585 2.267 11.854 1.00 93.75 98 ASP A O 1
ATOM 726 N N . GLY A 1 99 ? -0.103 2.648 9.697 1.00 90.56 99 GLY A N 1
ATOM 727 C CA . GLY A 1 99 ? 0.680 3.862 9.919 1.00 90.56 99 GLY A CA 1
ATOM 728 C C . GLY A 1 99 ? 2.142 3.582 10.285 1.00 90.56 99 GLY A C 1
ATOM 729 O O . GLY A 1 99 ? 2.567 2.437 10.404 1.00 90.56 99 GLY A O 1
ATOM 730 N N . GLY A 1 100 ? 2.935 4.651 10.417 1.00 89.38 100 GLY A N 1
ATOM 731 C CA . GLY A 1 100 ? 4.359 4.602 10.787 1.00 89.38 100 GLY A CA 1
ATOM 732 C C . GLY A 1 100 ? 5.300 4.176 9.656 1.00 89.38 100 GLY A C 1
ATOM 733 O O . GLY A 1 100 ? 6.275 4.868 9.379 1.00 89.38 100 GLY A O 1
ATOM 734 N N . ASN A 1 101 ? 4.989 3.076 8.974 1.00 92.62 101 ASN A N 1
ATOM 735 C CA . ASN A 1 101 ? 5.819 2.510 7.914 1.00 92.62 101 ASN A CA 1
ATOM 736 C C . ASN A 1 101 ? 5.434 3.043 6.533 1.00 92.62 101 ASN A C 1
ATOM 738 O O . ASN A 1 101 ? 4.287 3.431 6.297 1.00 92.62 101 ASN A O 1
ATOM 742 N N . SER A 1 102 ? 6.397 3.017 5.612 1.00 96.56 102 SER A N 1
ATOM 743 C CA . SER A 1 102 ? 6.130 3.201 4.183 1.00 96.56 102 SER A CA 1
ATOM 744 C C . SER A 1 102 ? 5.297 2.027 3.639 1.00 96.56 102 SER A C 1
ATOM 746 O O . SER A 1 102 ? 5.434 0.911 4.142 1.00 96.56 102 SER A O 1
ATOM 748 N N . PRO A 1 103 ? 4.399 2.256 2.668 1.00 97.44 103 PRO A N 1
ATOM 749 C CA . PRO A 1 103 ? 3.503 1.226 2.147 1.00 97.44 103 PRO A CA 1
ATOM 750 C C . PRO A 1 103 ? 4.194 0.157 1.297 1.00 97.44 103 PRO A C 1
ATOM 752 O O . PRO A 1 103 ? 3.646 -0.940 1.203 1.00 97.44 103 PRO A O 1
ATOM 755 N N . PHE A 1 104 ? 5.356 0.451 0.709 1.00 98.19 104 PHE A N 1
ATOM 756 C CA . PHE A 1 104 ? 6.095 -0.474 -0.157 1.00 98.19 104 PHE A CA 1
ATOM 757 C C . PHE A 1 104 ? 7.500 -0.747 0.392 1.00 98.19 104 PHE A C 1
ATOM 759 O O . PHE A 1 104 ? 8.176 0.192 0.824 1.00 98.19 104 PHE A O 1
ATOM 766 N N . ALA A 1 105 ? 7.932 -2.007 0.354 1.00 97.25 105 ALA A N 1
ATOM 767 C CA . ALA A 1 105 ? 9.261 -2.484 0.745 1.00 97.25 105 ALA A CA 1
ATOM 768 C C . ALA A 1 105 ? 9.689 -3.669 -0.143 1.00 97.25 105 ALA A C 1
ATOM 770 O O . ALA A 1 105 ? 8.902 -4.114 -0.971 1.00 97.25 105 ALA A O 1
ATOM 771 N N . ASP A 1 106 ? 10.910 -4.176 0.036 1.00 94.81 106 ASP A N 1
ATOM 772 C CA . ASP A 1 106 ? 11.433 -5.360 -0.670 1.00 94.81 106 ASP A CA 1
ATOM 773 C C . ASP A 1 106 ? 10.644 -6.632 -0.311 1.00 94.81 106 ASP A C 1
ATOM 775 O O . ASP A 1 106 ? 10.317 -7.454 -1.157 1.00 94.81 106 ASP A O 1
ATOM 779 N N . THR A 1 107 ? 10.255 -6.765 0.957 1.00 93.69 107 THR A N 1
ATOM 780 C CA . THR A 1 107 ? 9.477 -7.891 1.474 1.00 93.69 107 THR A CA 1
ATOM 781 C C . THR A 1 107 ? 8.158 -7.410 2.065 1.00 93.69 107 THR A C 1
ATOM 783 O O . THR A 1 107 ? 8.113 -6.452 2.845 1.00 93.69 107 THR A O 1
ATOM 786 N N . SER A 1 108 ? 7.067 -8.115 1.759 1.00 94.38 108 SER A N 1
ATOM 787 C CA . SER A 1 108 ? 5.775 -7.816 2.371 1.00 94.38 108 SER A CA 1
ATOM 788 C C . SER A 1 108 ? 5.776 -8.092 3.879 1.00 94.38 108 SER A C 1
ATOM 790 O O . SER A 1 108 ? 6.335 -9.072 4.377 1.00 94.38 108 SER A O 1
ATOM 792 N N . VAL A 1 109 ? 5.107 -7.223 4.644 1.00 94.19 109 VAL A N 1
ATOM 793 C CA . VAL A 1 109 ? 4.977 -7.366 6.104 1.00 94.19 109 VAL A CA 1
ATOM 794 C C . VAL A 1 109 ? 3.505 -7.486 6.463 1.00 94.19 109 VAL A C 1
ATOM 796 O O . VAL A 1 109 ? 2.804 -6.497 6.697 1.00 94.19 109 VAL A O 1
ATOM 799 N N . ALA A 1 110 ? 3.045 -8.736 6.539 1.00 90.88 110 ALA A N 1
ATOM 800 C CA . ALA A 1 110 ? 1.655 -9.113 6.795 1.00 90.88 110 ALA A CA 1
ATOM 801 C C . ALA A 1 110 ? 1.064 -8.475 8.062 1.00 90.88 110 ALA A C 1
ATOM 803 O O . ALA A 1 110 ? -0.110 -8.140 8.091 1.00 90.88 110 ALA A O 1
ATOM 804 N N . ALA A 1 111 ? 1.864 -8.259 9.109 1.00 89.38 111 ALA A N 1
ATOM 805 C CA . ALA A 1 111 ? 1.382 -7.650 10.350 1.00 89.38 111 ALA A CA 1
ATOM 806 C C . ALA A 1 111 ? 1.032 -6.157 10.213 1.00 89.38 111 ALA A C 1
ATOM 808 O O . ALA A 1 111 ? 0.313 -5.631 11.056 1.00 89.38 111 ALA A O 1
ATOM 809 N N . MET A 1 112 ? 1.558 -5.486 9.183 1.00 91.31 112 MET A N 1
ATOM 810 C CA . MET A 1 112 ? 1.528 -4.025 9.035 1.00 91.31 112 MET A CA 1
ATOM 811 C C . MET A 1 112 ? 0.827 -3.569 7.747 1.00 91.31 112 MET A C 1
ATOM 813 O O . MET A 1 112 ? 0.609 -2.374 7.544 1.00 91.31 112 MET A O 1
ATOM 817 N N . GLY A 1 113 ? 0.506 -4.515 6.857 1.00 94.88 113 GLY A N 1
ATOM 818 C CA . GLY A 1 113 ? -0.040 -4.230 5.532 1.00 94.88 113 GLY A CA 1
ATOM 819 C C . GLY A 1 113 ? 0.975 -3.552 4.607 1.00 94.88 113 GLY A C 1
ATOM 820 O O . GLY A 1 113 ? 0.592 -2.711 3.797 1.00 94.88 113 GLY A O 1
ATOM 821 N N . VAL A 1 114 ? 2.265 -3.862 4.764 1.00 97.19 114 VAL A N 1
ATOM 822 C CA . VAL A 1 114 ? 3.307 -3.423 3.821 1.00 97.19 114 VAL A CA 1
ATOM 823 C C . VAL A 1 114 ? 3.306 -4.368 2.626 1.00 97.19 114 VAL A C 1
ATOM 825 O O . VAL A 1 114 ? 3.270 -5.588 2.805 1.00 97.19 114 VAL A O 1
ATOM 828 N N . ILE A 1 115 ? 3.342 -3.791 1.430 1.00 98.12 115 ILE A N 1
ATOM 829 C CA . ILE A 1 115 ? 3.388 -4.497 0.152 1.00 98.12 115 ILE A CA 1
ATOM 830 C C . ILE A 1 115 ? 4.849 -4.754 -0.217 1.00 98.12 115 ILE A C 1
ATOM 832 O O . ILE A 1 115 ? 5.673 -3.840 -0.144 1.00 98.12 115 ILE A O 1
ATOM 836 N N . GLY A 1 116 ? 5.143 -5.992 -0.596 1.00 97.88 116 GLY A N 1
ATOM 837 C CA . GLY A 1 116 ? 6.422 -6.409 -1.150 1.00 97.88 116 GLY A CA 1
ATOM 838 C C . GLY A 1 116 ? 6.512 -6.043 -2.626 1.00 97.88 116 GLY A C 1
ATOM 839 O O . GLY A 1 116 ? 5.523 -6.138 -3.361 1.00 97.88 116 GLY A O 1
ATOM 840 N N . ILE A 1 117 ? 7.687 -5.575 -3.025 1.00 98.19 117 ILE A N 1
ATOM 841 C CA . ILE A 1 117 ? 8.079 -5.271 -4.394 1.00 98.19 117 ILE A CA 1
ATOM 842 C C . ILE A 1 117 ? 9.387 -6.015 -4.631 1.00 98.19 117 ILE A C 1
ATOM 844 O O . ILE A 1 117 ? 10.414 -5.610 -4.098 1.00 98.19 117 ILE A O 1
ATOM 848 N N . ASP A 1 118 ? 9.323 -7.068 -5.434 1.00 96.50 118 ASP A N 1
ATOM 849 C CA . ASP A 1 118 ? 10.485 -7.858 -5.843 1.00 96.50 118 ASP A CA 1
ATOM 850 C C . ASP A 1 118 ? 10.704 -7.693 -7.347 1.00 96.50 118 ASP A C 1
ATOM 852 O O . ASP A 1 118 ? 9.753 -7.716 -8.141 1.00 96.50 118 ASP A O 1
ATOM 856 N N . VAL A 1 119 ? 11.950 -7.478 -7.754 1.00 95.44 119 VAL A N 1
ATOM 857 C CA . VAL A 1 119 ? 12.315 -7.276 -9.158 1.00 95.44 119 VAL A CA 1
ATOM 858 C C . VAL A 1 119 ? 13.143 -8.446 -9.673 1.00 95.44 119 VAL A C 1
ATOM 860 O O . VAL A 1 119 ? 14.272 -8.682 -9.249 1.00 95.44 119 VAL A O 1
ATOM 863 N N . VAL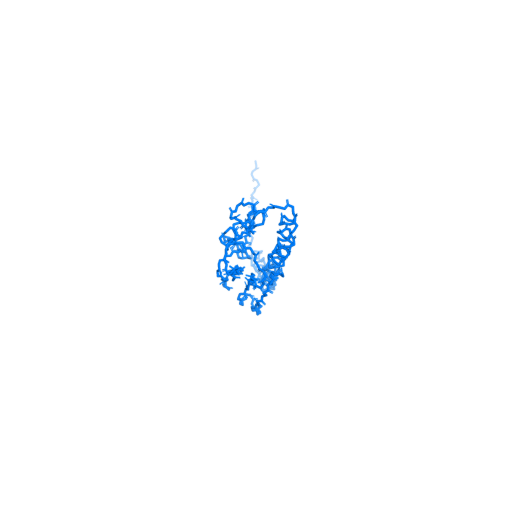 A 1 120 ? 12.614 -9.127 -10.689 1.00 94.81 120 VAL A N 1
ATOM 864 C CA . VAL A 1 120 ? 13.304 -10.205 -11.399 1.00 94.81 120 VAL A CA 1
ATOM 865 C C . VAL A 1 120 ? 13.832 -9.652 -12.716 1.00 94.81 120 VAL A C 1
ATOM 867 O O . VAL A 1 120 ? 13.075 -9.470 -13.668 1.00 94.81 120 VAL A O 1
ATOM 870 N N . GLN A 1 121 ? 15.134 -9.371 -12.764 1.00 91.56 121 GLN A N 1
ATOM 871 C CA . GLN A 1 121 ? 15.794 -8.769 -13.924 1.00 91.56 121 GLN A CA 1
ATOM 872 C C . GLN A 1 121 ? 16.990 -9.582 -14.410 1.00 91.56 121 GLN A C 1
ATOM 874 O O . GLN A 1 121 ? 17.770 -10.129 -13.628 1.00 91.56 121 GLN A O 1
ATOM 879 N N . SER A 1 122 ? 17.163 -9.599 -15.728 1.00 87.69 122 SER A N 1
ATOM 880 C CA . SER A 1 122 ? 18.245 -10.305 -16.416 1.00 87.69 122 SER A CA 1
ATOM 881 C C . SER A 1 122 ? 19.526 -9.468 -16.550 1.00 87.69 122 SER A C 1
ATOM 883 O O . SER A 1 122 ? 20.577 -9.999 -16.917 1.00 87.69 122 SER A O 1
ATOM 885 N N . GLY A 1 123 ? 19.466 -8.158 -16.279 1.00 83.38 123 GLY A N 1
ATOM 886 C CA . GLY A 1 123 ? 20.592 -7.241 -16.444 1.00 83.38 123 GLY A CA 1
ATOM 887 C C . GLY A 1 123 ? 20.253 -5.780 -16.145 1.00 83.38 123 GLY A C 1
ATOM 888 O O . GLY A 1 123 ? 19.391 -5.480 -15.330 1.00 83.38 123 GLY A O 1
ATOM 889 N N . ILE A 1 124 ? 20.982 -4.857 -16.783 1.00 80.12 124 ILE A N 1
ATOM 890 C CA . ILE A 1 124 ? 20.757 -3.415 -16.619 1.00 80.12 124 ILE A CA 1
ATOM 891 C C . ILE A 1 124 ? 19.580 -2.982 -17.500 1.00 80.12 124 ILE A C 1
ATOM 893 O O . ILE A 1 124 ? 19.658 -3.084 -18.725 1.00 80.12 124 ILE A O 1
ATOM 897 N N . GLY A 1 125 ? 18.551 -2.415 -16.867 1.00 84.31 125 GLY A N 1
ATOM 898 C CA . GLY A 1 125 ? 17.331 -1.971 -17.536 1.00 84.31 125 GLY A CA 1
ATOM 899 C C . GLY A 1 125 ? 16.366 -3.113 -17.833 1.00 84.31 125 GLY A C 1
ATOM 900 O O . GLY A 1 125 ? 16.733 -4.278 -17.769 1.00 84.31 125 GLY A O 1
ATOM 901 N N . TRP A 1 126 ? 15.121 -2.751 -18.144 1.00 91.88 126 TRP A N 1
ATOM 902 C CA . TRP A 1 126 ? 14.074 -3.729 -18.420 1.00 91.88 126 TRP A CA 1
ATOM 903 C C . TRP A 1 126 ? 14.239 -4.313 -19.819 1.00 91.88 126 TRP A C 1
ATOM 905 O O . TRP A 1 126 ? 14.256 -3.571 -20.808 1.00 91.88 126 TRP A O 1
ATOM 915 N N . VAL A 1 127 ? 14.357 -5.633 -19.890 1.00 89.69 127 VAL A N 1
ATOM 916 C CA . VAL A 1 127 ? 14.317 -6.408 -21.130 1.00 89.69 127 VAL A CA 1
ATOM 917 C C . VAL A 1 127 ? 13.155 -7.396 -21.104 1.00 89.69 127 VAL A C 1
ATOM 919 O O . VAL A 1 127 ? 12.593 -7.690 -20.052 1.00 89.69 127 VAL A O 1
ATOM 922 N N . SER A 1 128 ? 12.781 -7.900 -22.280 1.00 92.25 128 SER A N 1
ATOM 923 C CA . SER A 1 128 ? 11.667 -8.841 -22.429 1.00 92.25 128 SER A CA 1
ATOM 924 C C . SER A 1 128 ? 11.798 -10.031 -21.470 1.00 92.25 128 SER A C 1
ATOM 926 O O . SER A 1 128 ? 12.856 -10.667 -21.410 1.00 92.25 128 SER A O 1
ATOM 928 N N . ASN A 1 129 ? 10.705 -10.369 -20.785 1.00 93.62 129 ASN A N 1
ATOM 929 C CA . ASN A 1 129 ? 10.573 -11.369 -19.714 1.00 93.62 129 ASN A CA 1
ATOM 930 C C . ASN A 1 129 ? 11.100 -10.971 -18.328 1.00 93.62 129 ASN A C 1
ATOM 932 O O . ASN A 1 129 ? 10.910 -11.747 -17.388 1.00 93.62 129 ASN A O 1
ATOM 936 N N . ASP A 1 130 ? 11.703 -9.794 -18.159 1.00 95.19 130 ASP A N 1
ATOM 937 C CA . ASP A 1 130 ? 11.911 -9.253 -16.815 1.00 95.19 130 ASP A CA 1
ATOM 938 C C . ASP A 1 130 ? 10.553 -8.981 -16.154 1.00 95.19 130 ASP A C 1
ATOM 940 O O . ASP A 1 130 ? 9.540 -8.776 -16.829 1.00 95.19 130 ASP A O 1
ATOM 944 N N . ALA A 1 131 ? 10.496 -8.988 -14.826 1.00 96.44 131 ALA A N 1
ATOM 945 C CA . ALA A 1 131 ? 9.236 -8.839 -14.116 1.00 96.44 131 ALA A CA 1
ATOM 946 C C . ALA A 1 131 ? 9.364 -8.060 -12.810 1.00 96.44 131 ALA A C 1
ATOM 948 O O . ALA A 1 131 ? 10.405 -8.057 -12.156 1.00 96.44 131 ALA A O 1
ATOM 949 N N . VAL A 1 132 ? 8.255 -7.443 -12.407 1.00 97.94 132 VAL A N 1
ATOM 950 C CA . VAL A 1 132 ? 8.040 -6.981 -11.034 1.00 97.94 132 VAL A CA 1
ATOM 951 C C . VAL A 1 132 ? 6.975 -7.855 -10.398 1.00 97.94 132 VAL A C 1
ATOM 953 O O . VAL A 1 132 ? 5.877 -8.017 -10.938 1.00 97.94 132 VAL A O 1
ATOM 956 N N . ILE A 1 133 ? 7.286 -8.393 -9.231 1.00 97.75 133 ILE A N 1
ATOM 957 C CA . ILE A 1 133 ? 6.356 -9.115 -8.381 1.00 97.75 133 ILE A CA 1
ATOM 958 C C . ILE A 1 133 ? 5.882 -8.150 -7.295 1.00 97.75 133 ILE A C 1
ATOM 960 O O . ILE A 1 133 ? 6.674 -7.504 -6.618 1.00 97.75 133 ILE A O 1
ATOM 964 N N . ILE A 1 134 ? 4.565 -8.031 -7.164 1.00 98.31 134 ILE A N 1
ATOM 965 C CA . ILE A 1 134 ? 3.893 -7.228 -6.146 1.00 98.31 134 ILE A CA 1
ATOM 966 C C . ILE A 1 134 ? 3.120 -8.196 -5.265 1.00 98.31 134 ILE A C 1
ATOM 968 O O . ILE A 1 134 ? 2.265 -8.935 -5.763 1.00 98.31 134 ILE A O 1
ATOM 972 N N . ASP A 1 135 ? 3.361 -8.183 -3.962 1.00 97.50 135 ASP A N 1
ATOM 973 C CA . ASP A 1 135 ? 2.669 -9.080 -3.046 1.00 97.50 135 ASP A CA 1
ATOM 974 C C . ASP A 1 135 ? 2.265 -8.413 -1.733 1.00 97.50 135 ASP A C 1
ATOM 976 O O . ASP A 1 135 ? 2.849 -7.436 -1.272 1.00 97.50 135 ASP A O 1
ATOM 980 N N . PHE A 1 136 ? 1.232 -8.956 -1.104 1.00 97.00 136 PHE A N 1
ATOM 981 C CA . PHE A 1 136 ? 0.947 -8.689 0.296 1.00 97.00 136 PHE A CA 1
ATOM 982 C C . PHE A 1 136 ? 0.570 -9.986 1.004 1.00 97.00 136 PHE A C 1
ATOM 984 O O . PHE A 1 136 ? -0.169 -10.816 0.472 1.00 97.00 136 PHE A O 1
ATOM 991 N N . GLY A 1 137 ? 1.055 -10.151 2.235 1.00 94.19 137 GLY A N 1
ATOM 992 C CA . GLY A 1 137 ? 0.660 -11.255 3.106 1.00 94.19 137 GLY A CA 1
ATOM 993 C C . GLY A 1 137 ? -0.745 -11.087 3.698 1.00 94.19 137 GLY A C 1
ATOM 994 O O . GLY A 1 137 ? -1.412 -10.073 3.508 1.00 94.19 137 GLY A O 1
ATOM 995 N N . SER A 1 138 ? -1.211 -12.080 4.460 1.00 94.06 138 SER A N 1
ATOM 996 C CA . SER A 1 138 ? -2.532 -12.018 5.099 1.00 94.06 138 SER A CA 1
ATOM 997 C C . SER A 1 138 ? -2.652 -10.823 6.051 1.00 94.06 138 SER A C 1
ATOM 999 O O . SER A 1 138 ? -1.854 -10.704 6.980 1.00 94.06 138 SER A O 1
ATOM 1001 N N . TYR A 1 139 ? -3.672 -9.983 5.875 1.00 95.25 139 TYR A N 1
ATOM 1002 C CA . TYR A 1 139 ? -3.824 -8.733 6.620 1.00 95.25 139 TYR A CA 1
ATOM 1003 C C . TYR A 1 139 ? -5.249 -8.559 7.137 1.00 95.25 139 TYR A C 1
ATOM 1005 O O . TYR A 1 139 ? -6.193 -8.548 6.353 1.00 95.25 139 TYR A O 1
ATOM 1013 N N . GLN A 1 140 ? -5.423 -8.398 8.454 1.00 92.69 140 GLN A N 1
ATOM 1014 C CA . GLN A 1 140 ? -6.723 -8.061 9.061 1.00 92.69 140 GLN A CA 1
ATOM 1015 C C . GLN A 1 140 ? -7.880 -8.994 8.623 1.00 92.69 140 GLN A C 1
ATOM 1017 O O . GLN A 1 140 ? -9.009 -8.556 8.412 1.00 92.69 140 GLN A O 1
ATOM 1022 N N . GLY A 1 141 ? -7.590 -10.292 8.459 1.00 89.25 141 GLY A N 1
ATOM 1023 C CA . GLY A 1 141 ? -8.550 -11.308 8.002 1.00 89.25 141 GLY A CA 1
ATOM 1024 C C . GLY A 1 141 ? -8.647 -11.481 6.480 1.00 89.25 141 GLY A C 1
ATOM 1025 O O . GLY A 1 141 ? -9.296 -12.419 6.023 1.00 89.25 141 GLY A O 1
ATOM 1026 N N . MET A 1 142 ? -7.984 -10.635 5.690 1.00 91.81 142 MET A N 1
ATOM 1027 C CA . MET A 1 142 ? -7.825 -10.824 4.247 1.00 91.81 142 MET A CA 1
ATOM 1028 C C . MET A 1 142 ? -6.733 -11.853 3.952 1.00 91.81 142 MET A C 1
ATOM 1030 O O . MET A 1 142 ? -5.679 -11.849 4.593 1.00 91.81 142 MET A O 1
ATOM 1034 N N . ALA A 1 143 ? -6.966 -12.704 2.953 1.00 93.69 143 ALA A N 1
ATOM 1035 C CA . ALA A 1 143 ? -5.927 -13.569 2.406 1.00 93.69 143 ALA A CA 1
ATOM 1036 C C . ALA A 1 143 ? -4.883 -12.734 1.650 1.00 93.69 143 ALA A C 1
ATOM 1038 O O . ALA A 1 143 ? -5.225 -11.713 1.054 1.00 93.69 143 ALA A O 1
ATOM 1039 N N . GLY A 1 144 ? -3.625 -13.175 1.687 1.00 94.56 144 GLY A N 1
ATOM 1040 C CA . GLY A 1 144 ? -2.564 -12.562 0.893 1.00 94.56 144 GLY A CA 1
ATOM 1041 C C . GLY A 1 144 ? -2.757 -12.798 -0.605 1.00 94.56 144 GLY A C 1
ATOM 1042 O O . GLY A 1 144 ? -3.479 -13.713 -1.011 1.00 94.56 144 GLY A O 1
ATOM 1043 N N . SER A 1 145 ? -2.103 -11.980 -1.420 1.00 95.81 145 SER A N 1
ATOM 1044 C CA . SER A 1 145 ? -2.138 -12.073 -2.878 1.00 95.81 145 SER A CA 1
ATOM 1045 C C . SER A 1 145 ? -0.794 -11.680 -3.471 1.00 95.81 145 SER A C 1
ATOM 1047 O O . SER A 1 145 ? -0.093 -10.834 -2.922 1.00 95.81 145 SER A O 1
ATOM 1049 N N . THR A 1 146 ? -0.485 -12.252 -4.632 1.00 97.31 146 THR A N 1
ATOM 1050 C CA . THR A 1 146 ? 0.718 -11.960 -5.415 1.00 97.31 146 THR A CA 1
ATOM 1051 C C . THR A 1 146 ? 0.317 -11.691 -6.860 1.00 97.31 146 THR A C 1
ATOM 1053 O O . THR A 1 146 ? -0.538 -12.385 -7.413 1.00 97.31 146 THR A O 1
ATOM 1056 N N . LEU A 1 147 ? 0.926 -10.682 -7.470 1.00 97.94 147 LEU A N 1
ATOM 1057 C CA . LEU A 1 147 ? 0.764 -10.313 -8.868 1.00 97.94 147 LEU A CA 1
ATOM 1058 C C . LEU A 1 147 ? 2.142 -10.161 -9.503 1.00 97.94 147 LEU A C 1
ATOM 1060 O O . LEU A 1 147 ? 2.977 -9.427 -8.991 1.00 97.94 147 LEU A O 1
ATOM 1064 N N . THR A 1 148 ? 2.347 -10.795 -10.650 1.00 97.88 148 THR A N 1
ATOM 1065 C CA . THR A 1 148 ? 3.558 -10.628 -11.457 1.00 97.88 148 THR A CA 1
ATOM 1066 C C . THR A 1 148 ? 3.221 -9.801 -12.691 1.00 97.88 148 THR A C 1
ATOM 1068 O O . THR A 1 148 ? 2.306 -10.147 -13.439 1.00 97.88 148 THR A O 1
ATOM 1071 N N . LEU A 1 149 ? 3.939 -8.699 -12.886 1.00 97.50 149 LEU A N 1
ATOM 1072 C CA . LEU A 1 149 ? 3.894 -7.873 -14.087 1.00 97.50 149 LEU A CA 1
ATOM 1073 C C . LEU A 1 149 ? 5.158 -8.141 -14.893 1.00 97.50 149 LEU A C 1
ATOM 1075 O O . LEU A 1 149 ? 6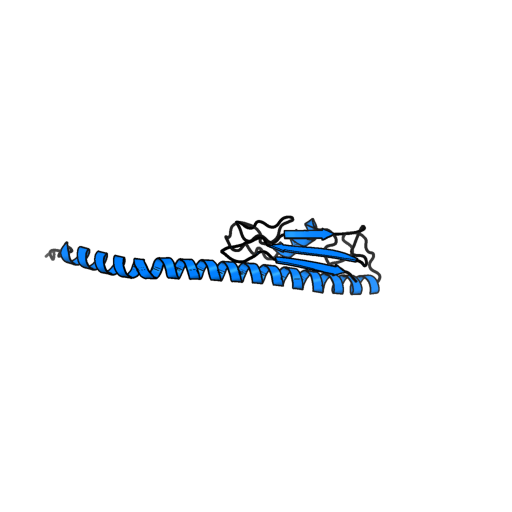.250 -7.827 -14.429 1.00 97.50 149 LEU A O 1
ATOM 1079 N N . THR A 1 150 ? 5.001 -8.714 -16.080 1.00 96.81 150 THR A N 1
ATOM 1080 C CA . THR A 1 150 ? 6.106 -9.003 -16.997 1.00 96.81 150 THR A CA 1
ATOM 1081 C C . THR A 1 150 ? 6.279 -7.851 -17.983 1.00 96.81 150 THR A C 1
ATOM 1083 O O . THR A 1 150 ? 5.294 -7.267 -18.433 1.00 96.81 150 THR A O 1
ATOM 1086 N N . TYR A 1 151 ? 7.530 -7.501 -18.259 1.00 94.62 151 TYR A N 1
ATOM 1087 C CA . TYR A 1 151 ? 7.935 -6.569 -19.301 1.00 94.62 151 TYR A CA 1
ATOM 1088 C C . TYR A 1 151 ? 8.014 -7.322 -20.635 1.00 94.62 151 TYR A C 1
ATOM 1090 O O . TYR A 1 151 ? 8.664 -8.371 -20.703 1.00 94.62 151 TYR A O 1
ATOM 1098 N N . ASP A 1 152 ? 7.347 -6.807 -21.668 1.00 87.12 152 ASP A N 1
ATOM 1099 C CA . ASP A 1 152 ? 7.260 -7.445 -22.990 1.00 87.12 152 ASP A CA 1
ATOM 1100 C C . ASP A 1 152 ? 8.409 -7.033 -23.932 1.00 87.12 152 ASP A C 1
ATOM 1102 O O . ASP A 1 152 ? 8.900 -5.883 -23.874 1.00 87.12 152 ASP A O 1
#

Foldseek 3Di:
DDDPDDDDDPVVVVVVVVVVVVCCVPVVVVVVVVLLVQLVVVLVVLLVLLVVLVVVLLVQQVVVVVVVFDLAQPRGPRHFDQVVSQCVSQVVVDAHSQGPHGQEDCDADQAGSRKHWHWADPDRGADFQTWIKIWHDHHSNRHIDIDIDTRD

Organism: NCBI:txid652676

Sequence (152 aa):
MVLLQKGFTLIELMIVVAIIGILAGIAIPSYQGYITSTKAQKLVGNFESARTFIANGFAKNEVELVQGKSLALGTLTFPQDEAALIIVLNANGATAPDGGNSPFADTSVAAMGVIGIDVVQSGIGWVSNDAVIIDFGSYQGMAGSTLTLTYD

Secondary structure (DSSP, 8-state):
-PPP-PPPPHHHHHHHHHHHHHHHHHHHHHHHHHHHHHHHHHHHHHHHHHHHHHHHHHHHHHHHHHTT--SSTTTSSS--SHHHHHHHHTTT----TTSSS-SEESS-BTTTTBEEEEEE-SSSS--TT-EEEEEE--BTTBPPEEEEEE--

pLDDT: mean 92.76, std 6.97, range [49.16, 98.31]

InterPro domains:
  IPR012902 Prokaryotic N-terminal methylation site [PF07963] (5-28)
  IPR012902 Prokaryotic N-terminal methylation site [PS00409] (6-26)
  IPR012902 Prokaryotic N-terminal methylation site [TIGR02532] (5-28)
  IPR045584 Pilin-like [SSF54523] (8-79)